Protein AF-A0A087U036-F1 (afdb_monomer)

Sequence (157 aa):
MRKEVQLINTKHVILTFNLPDLPKNIKAGYLNIPVRPYIPNPMRCFQCQRFGHTKNSCRGKLTCARCSLLGHESENCSAAPLCINCKGEHTAFSRSCPKWKLEKEVQATKVNDNISYAEARSLVQTNQIRPNTFLLQPLKQINQLQCKYQSGRKHFQ

pLDDT: mean 82.15, std 22.6, range [26.8, 97.75]

Mean predicted aligned error: 11.95 Å

Structure (mmCIF, N/CA/C/O backbone):
data_AF-A0A087U036-F1
#
_entry.id   AF-A0A087U036-F1
#
loop_
_atom_site.group_PDB
_atom_site.id
_atom_site.type_symbol
_atom_site.label_atom_id
_atom_site.label_alt_id
_atom_site.label_comp_id
_atom_site.label_asym_id
_atom_site.label_entity_id
_atom_site.label_seq_id
_atom_site.pdbx_PDB_ins_code
_atom_site.Cartn_x
_atom_site.Cartn_y
_ato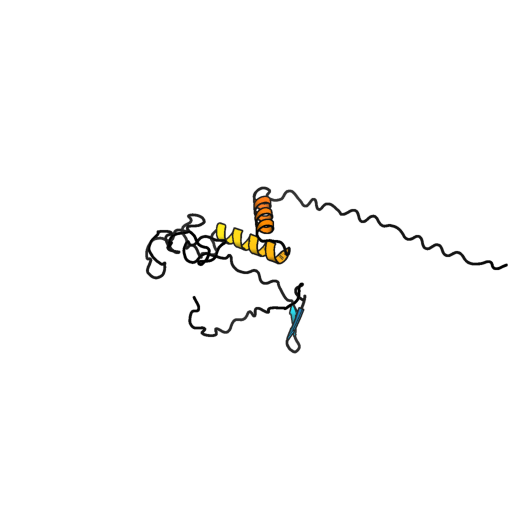m_site.Cartn_z
_atom_site.occupancy
_atom_site.B_iso_or_equiv
_atom_site.auth_seq_id
_atom_site.auth_comp_id
_atom_site.auth_asym_id
_atom_site.auth_atom_id
_atom_site.pdbx_PDB_model_num
ATOM 1 N N . MET A 1 1 ? -12.097 -0.331 -11.959 1.00 34.84 1 MET A N 1
ATOM 2 C CA . MET A 1 1 ? -12.626 -1.313 -12.922 1.00 34.84 1 MET A CA 1
ATOM 3 C C . MET A 1 1 ? -13.679 -2.136 -12.208 1.00 34.84 1 MET A C 1
ATOM 5 O O . MET A 1 1 ? -13.334 -3.020 -11.435 1.00 34.84 1 MET A O 1
ATOM 9 N N . ARG A 1 2 ? -14.950 -1.759 -12.376 1.00 35.91 2 ARG A N 1
ATOM 10 C CA . ARG A 1 2 ? -16.079 -2.636 -12.066 1.00 35.91 2 ARG A CA 1
ATOM 11 C C . ARG A 1 2 ? -16.115 -3.648 -13.213 1.00 35.91 2 ARG A C 1
ATOM 13 O O . ARG A 1 2 ? -16.481 -3.266 -14.316 1.00 35.91 2 ARG A O 1
ATOM 20 N N . LYS A 1 3 ? -15.619 -4.869 -12.993 1.00 42.16 3 LYS A N 1
ATOM 21 C CA . LYS A 1 3 ? -16.085 -6.001 -13.805 1.00 42.16 3 LYS A CA 1
ATOM 22 C C . LYS A 1 3 ? -17.550 -6.211 -13.429 1.00 42.16 3 LYS A C 1
ATOM 24 O O . LYS A 1 3 ? -17.898 -5.970 -12.271 1.00 42.16 3 LYS A O 1
ATOM 29 N N . GLU A 1 4 ? -18.376 -6.563 -14.404 1.00 46.19 4 GLU A N 1
ATOM 30 C CA . GLU A 1 4 ? -19.780 -6.932 -14.214 1.00 46.19 4 GLU A CA 1
ATOM 31 C C . GLU A 1 4 ? -19.921 -7.758 -12.933 1.00 46.19 4 GLU A C 1
ATOM 33 O O . GLU A 1 4 ? -19.194 -8.733 -12.726 1.00 46.19 4 GLU A O 1
ATOM 38 N N . VAL A 1 5 ? -20.754 -7.279 -12.005 1.00 61.03 5 VAL A N 1
ATOM 39 C CA . VAL A 1 5 ? -20.859 -7.851 -10.661 1.00 61.03 5 VAL A CA 1
ATOM 40 C C . VAL A 1 5 ? -21.678 -9.128 -10.767 1.00 61.03 5 VAL A C 1
ATOM 42 O O . VAL A 1 5 ? -22.866 -9.156 -10.464 1.00 61.03 5 VAL A O 1
ATOM 45 N N . GLN A 1 6 ? -21.034 -10.202 -11.210 1.00 63.69 6 GLN A N 1
ATOM 46 C CA . GLN A 1 6 ? -21.525 -11.535 -10.927 1.00 63.69 6 GLN A CA 1
ATOM 47 C C . GLN A 1 6 ? -21.364 -11.728 -9.416 1.00 63.69 6 GLN A C 1
ATOM 49 O O . GLN A 1 6 ? -20.247 -11.741 -8.892 1.00 63.69 6 GLN A O 1
ATOM 54 N N . LEU A 1 7 ? -22.485 -11.761 -8.696 1.00 73.81 7 LEU A N 1
ATOM 55 C CA . LEU A 1 7 ? -22.495 -11.969 -7.252 1.00 73.81 7 LEU A CA 1
ATOM 56 C C . LEU A 1 7 ? -22.036 -13.401 -6.971 1.00 73.81 7 LEU A C 1
ATOM 58 O O . LEU A 1 7 ? -22.796 -14.355 -7.104 1.00 73.81 7 LEU A O 1
ATOM 62 N N . ILE A 1 8 ? -20.766 -13.551 -6.607 1.00 75.62 8 ILE A N 1
ATOM 63 C CA . ILE A 1 8 ? -20.209 -14.827 -6.166 1.00 75.62 8 ILE A CA 1
ATOM 64 C C . ILE A 1 8 ? -20.518 -14.962 -4.677 1.00 75.62 8 ILE A C 1
ATOM 66 O O . ILE A 1 8 ? -20.125 -14.107 -3.883 1.00 75.62 8 ILE A O 1
ATOM 70 N N . ASN A 1 9 ? -21.199 -16.040 -4.288 1.00 78.44 9 ASN A N 1
ATOM 71 C CA . ASN A 1 9 ? -21.445 -16.322 -2.879 1.00 78.44 9 ASN A CA 1
ATOM 72 C C . ASN A 1 9 ? -20.114 -16.614 -2.162 1.00 78.44 9 ASN A C 1
ATOM 74 O O . ASN A 1 9 ? -19.397 -17.550 -2.523 1.00 78.44 9 ASN A O 1
ATOM 78 N N . THR A 1 10 ? -19.775 -15.823 -1.144 1.00 83.00 10 THR A N 1
ATOM 79 C CA . THR A 1 10 ? -18.556 -16.002 -0.346 1.00 83.00 10 THR A CA 1
ATOM 80 C C . THR A 1 10 ? -18.888 -16.409 1.081 1.00 83.00 10 THR A C 1
ATOM 82 O O . THR A 1 10 ? -19.820 -15.896 1.686 1.00 83.00 10 THR A O 1
ATOM 85 N N . LYS A 1 11 ? -18.047 -17.262 1.679 1.00 84.00 11 LYS A N 1
ATOM 86 C CA . LYS A 1 11 ? -18.153 -17.649 3.102 1.00 84.00 11 LYS A CA 1
ATOM 87 C C . LYS A 1 11 ? -17.877 -16.495 4.081 1.00 84.00 11 LYS A C 1
ATOM 89 O O . LYS A 1 11 ? -18.056 -16.655 5.282 1.00 84.00 11 LYS A O 1
ATOM 94 N N . HIS A 1 12 ? -17.385 -15.362 3.582 1.00 82.81 12 HIS A N 1
ATOM 95 C CA . HIS A 1 12 ? -17.009 -14.200 4.376 1.00 82.81 12 HIS A CA 1
ATOM 96 C C . HIS A 1 12 ? -17.920 -13.022 4.048 1.00 82.81 12 HIS A C 1
ATOM 98 O O . HIS A 1 12 ? -18.207 -12.770 2.879 1.00 82.81 12 HIS A O 1
ATOM 104 N N . VAL A 1 13 ? -18.316 -12.287 5.085 1.00 87.50 13 VAL A N 1
ATOM 105 C CA . VAL A 1 13 ? -19.102 -11.055 4.989 1.00 87.50 13 VAL A CA 1
ATOM 106 C C . VAL A 1 13 ? -18.265 -9.921 5.575 1.00 87.50 13 VAL A C 1
ATOM 108 O O . VAL A 1 13 ? -17.640 -10.091 6.622 1.00 87.50 13 VAL A O 1
ATOM 111 N N . ILE A 1 14 ? -18.234 -8.774 4.896 1.00 89.12 14 ILE A N 1
ATOM 112 C CA . ILE A 1 14 ? -17.651 -7.541 5.433 1.00 89.12 14 ILE A CA 1
ATOM 113 C C . ILE A 1 14 ? -18.807 -6.679 5.926 1.00 89.12 14 ILE A C 1
ATOM 115 O O . ILE A 1 14 ? -19.717 -6.370 5.161 1.00 89.12 14 ILE A O 1
ATOM 119 N N . LEU A 1 15 ? -18.759 -6.307 7.201 1.00 91.12 15 LEU A N 1
ATOM 120 C CA . LEU A 1 15 ? -19.738 -5.431 7.830 1.00 91.12 15 LEU A CA 1
ATOM 121 C C . LEU A 1 15 ? -19.103 -4.066 8.073 1.00 91.12 15 LEU A C 1
ATOM 123 O O . LEU A 1 15 ? -17.974 -3.983 8.559 1.00 91.12 15 LEU A O 1
ATOM 127 N N . THR A 1 16 ? -19.840 -3.011 7.749 1.00 91.44 16 THR A N 1
ATOM 128 C CA . THR A 1 16 ? -19.435 -1.626 7.998 1.00 91.44 16 THR A CA 1
ATOM 129 C C . THR A 1 16 ? -20.280 -1.079 9.138 1.00 91.44 16 THR A C 1
ATOM 131 O O . THR A 1 16 ? -21.506 -1.155 9.085 1.00 91.44 16 THR A O 1
ATOM 134 N N . PHE A 1 17 ? -19.632 -0.527 10.160 1.00 91.50 17 PHE A N 1
ATOM 135 C CA . PHE A 1 17 ? -20.294 0.061 11.322 1.00 91.50 17 PHE A CA 1
ATOM 136 C C . PHE A 1 17 ? -20.083 1.573 11.310 1.00 91.50 17 PHE A C 1
ATOM 138 O O . PHE A 1 17 ? -18.963 2.034 11.105 1.00 91.50 17 PHE A O 1
ATOM 145 N N . ASN A 1 18 ? -21.137 2.340 11.584 1.00 90.12 18 ASN A N 1
ATOM 146 C CA . ASN A 1 18 ? -21.048 3.787 11.801 1.00 90.12 18 ASN A CA 1
ATOM 147 C C . ASN A 1 18 ? -20.757 4.083 13.281 1.00 90.12 18 ASN A C 1
ATOM 149 O O . ASN A 1 18 ? -21.479 4.836 13.929 1.00 90.12 18 ASN A O 1
ATOM 153 N N . LEU A 1 19 ? -19.741 3.420 13.830 1.00 88.75 19 LEU A N 1
ATOM 154 C CA . LEU A 1 19 ? -19.295 3.557 15.215 1.00 88.75 19 LEU A CA 1
ATOM 155 C C . LEU A 1 19 ? -17.792 3.860 15.218 1.00 88.75 19 LEU A C 1
ATOM 157 O O . LEU A 1 19 ? -17.089 3.359 14.338 1.00 88.75 19 LEU A O 1
ATOM 161 N N . PRO A 1 20 ? -17.292 4.658 16.179 1.00 85.56 20 PRO A N 1
ATOM 162 C CA . PRO A 1 20 ? -15.863 4.955 16.277 1.00 85.56 20 PRO A CA 1
ATOM 163 C C . PRO A 1 20 ? -15.047 3.698 16.602 1.00 85.56 20 PRO A C 1
ATOM 165 O O . PRO A 1 20 ? -13.975 3.498 16.037 1.00 85.56 20 PRO A O 1
ATOM 168 N N . ASP A 1 21 ? -15.599 2.828 17.449 1.00 87.00 21 ASP A N 1
ATOM 169 C CA . ASP A 1 21 ? -14.984 1.575 17.865 1.00 87.00 21 ASP A CA 1
ATOM 170 C C . ASP A 1 21 ? -15.758 0.373 17.326 1.00 87.00 21 ASP A C 1
ATOM 172 O O . ASP A 1 21 ? -16.993 0.349 17.276 1.00 87.00 21 ASP A O 1
ATOM 176 N N . LEU A 1 22 ? -15.014 -0.663 16.944 1.00 89.44 22 LEU A N 1
ATOM 177 C CA . LEU A 1 22 ? -15.582 -1.897 16.421 1.00 89.44 22 LEU A CA 1
ATOM 178 C C . LEU A 1 22 ? -16.254 -2.698 17.555 1.00 89.44 22 LEU A C 1
ATOM 180 O O . LEU A 1 22 ? -15.597 -2.996 18.559 1.00 89.44 22 LEU A O 1
ATOM 184 N N . PRO A 1 23 ? -17.531 -3.109 17.420 1.00 93.31 23 PRO A N 1
ATOM 185 C CA . PRO A 1 23 ? -18.165 -3.958 18.420 1.00 93.31 23 PRO A CA 1
ATOM 186 C C . PRO A 1 23 ? -17.445 -5.304 18.510 1.00 93.31 23 PRO A C 1
ATOM 188 O O . PRO A 1 23 ? -17.071 -5.887 17.499 1.00 93.31 23 PRO A O 1
ATOM 191 N N . LYS A 1 24 ? -17.297 -5.844 19.724 1.00 93.62 24 LYS A N 1
ATOM 192 C CA . LYS A 1 24 ? -16.629 -7.143 19.936 1.00 93.62 24 LYS A CA 1
ATOM 193 C C . LYS A 1 24 ? -17.387 -8.304 19.291 1.00 93.62 24 LYS A C 1
ATOM 195 O O . LYS A 1 2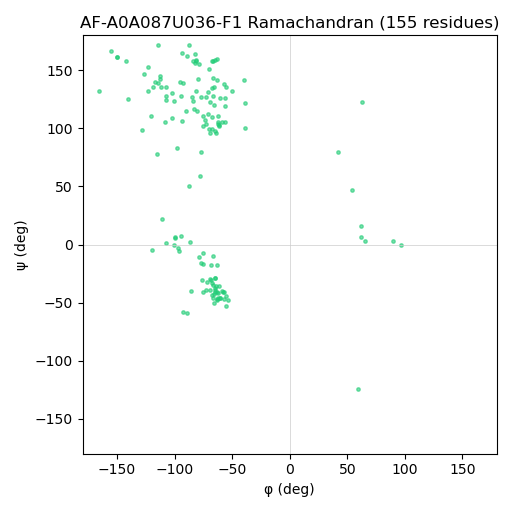4 ? -16.770 -9.246 18.805 1.00 93.62 24 LYS A O 1
ATOM 200 N N . ASN A 1 25 ? -18.718 -8.241 19.303 1.00 95.56 25 ASN A N 1
ATOM 201 C CA . ASN A 1 25 ? -19.591 -9.253 18.723 1.00 95.56 25 ASN A CA 1
ATOM 202 C C . ASN A 1 25 ? -20.807 -8.602 18.058 1.00 95.56 25 ASN A C 1
ATOM 204 O O . ASN A 1 25 ? -21.212 -7.503 18.439 1.00 95.56 25 ASN A O 1
ATOM 208 N N . ILE A 1 26 ? -21.419 -9.321 17.123 1.00 94.69 26 ILE A N 1
ATOM 209 C CA . ILE A 1 26 ? -22.730 -8.999 16.556 1.00 94.69 26 ILE A CA 1
ATOM 210 C C . ILE A 1 26 ? -23.700 -10.164 16.742 1.00 94.69 26 ILE A C 1
ATOM 212 O O . ILE A 1 26 ? -23.293 -11.326 16.774 1.00 94.69 26 ILE A O 1
ATOM 216 N N . LYS A 1 27 ? -24.995 -9.851 16.814 1.00 95.06 27 LYS A N 1
ATOM 217 C CA . LYS A 1 27 ? -26.056 -10.856 16.769 1.00 95.06 27 LYS A CA 1
ATOM 218 C C . LYS A 1 27 ? -26.571 -11.012 15.343 1.00 95.06 27 LYS A C 1
ATOM 220 O O . LYS A 1 27 ? -26.949 -10.025 14.718 1.00 95.06 27 LYS A O 1
ATOM 225 N N . ALA A 1 28 ? -26.610 -12.245 14.853 1.00 91.38 28 ALA A N 1
ATOM 226 C CA . ALA A 1 28 ? -27.227 -12.603 13.579 1.00 91.38 28 ALA A CA 1
ATOM 227 C C . ALA A 1 28 ? -28.189 -13.772 13.825 1.00 91.38 28 ALA A C 1
ATOM 229 O O . ALA A 1 28 ? -27.765 -14.919 13.978 1.00 91.38 28 ALA A O 1
ATOM 230 N N . GLY A 1 29 ? -29.484 -13.469 13.952 1.00 91.75 29 GLY A N 1
ATOM 231 C CA . GLY A 1 29 ? -30.464 -14.426 14.468 1.00 91.75 29 GLY A CA 1
ATOM 232 C C . GLY A 1 29 ? -30.094 -14.878 15.885 1.00 91.75 29 GLY A C 1
ATOM 233 O O . GLY A 1 29 ? -29.886 -14.048 16.770 1.00 91.75 29 GLY A O 1
ATOM 234 N N . TYR A 1 30 ? -29.966 -16.191 16.083 1.00 94.25 30 TYR A N 1
ATOM 235 C CA . TYR A 1 30 ? -29.586 -16.804 17.364 1.00 94.25 30 TYR A CA 1
ATOM 236 C C . TYR A 1 30 ? -28.067 -16.913 17.580 1.00 94.25 30 TYR A C 1
ATOM 238 O O . T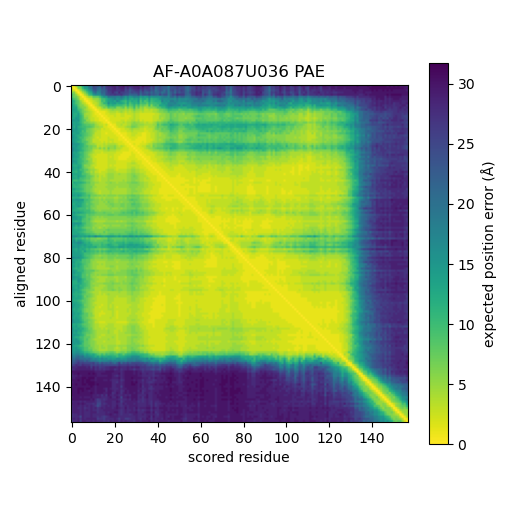YR A 1 30 ? -27.625 -17.455 18.591 1.00 94.25 30 TYR A O 1
ATOM 246 N N . LEU A 1 31 ? -27.252 -16.417 16.642 1.00 94.25 31 LEU A N 1
ATOM 247 C CA . LEU A 1 31 ? -25.794 -16.497 16.715 1.00 94.25 31 LEU A CA 1
ATOM 248 C C . LEU A 1 31 ? -25.197 -15.226 17.319 1.00 94.25 31 LEU A C 1
ATOM 250 O O . LEU A 1 31 ? -25.595 -14.118 16.963 1.00 94.25 31 LEU A O 1
ATOM 254 N N . ASN A 1 32 ? -24.184 -15.396 18.169 1.00 95.75 32 ASN A N 1
ATOM 255 C CA . ASN A 1 32 ? -23.318 -14.325 18.654 1.00 95.75 32 ASN A CA 1
ATOM 256 C C . ASN A 1 32 ? -21.934 -14.480 18.008 1.00 95.75 32 ASN A C 1
ATOM 258 O O . ASN A 1 32 ? -21.192 -15.402 18.347 1.00 95.75 32 ASN A O 1
ATOM 262 N N . ILE A 1 33 ? -21.614 -13.624 17.040 1.00 94.44 33 ILE A N 1
ATOM 263 C CA . ILE A 1 33 ? -20.447 -13.784 16.165 1.00 94.44 33 ILE A CA 1
ATOM 264 C C . ILE A 1 33 ? -19.381 -12.754 16.553 1.00 94.44 33 ILE A C 1
ATOM 266 O O . ILE A 1 33 ? -19.683 -11.557 16.524 1.00 94.44 33 ILE A O 1
ATOM 270 N N . PRO A 1 34 ? -18.139 -13.170 16.865 1.00 94.38 34 PRO A N 1
ATOM 271 C CA . PRO A 1 34 ? -17.057 -12.238 17.144 1.00 94.38 34 PRO A CA 1
ATOM 272 C C . PRO A 1 34 ? -16.663 -11.473 15.884 1.00 94.38 34 PRO A C 1
ATOM 274 O O . PRO A 1 34 ? -16.481 -12.055 14.810 1.00 94.38 34 PRO A O 1
ATOM 277 N N . VAL A 1 35 ? -16.488 -10.163 16.023 1.00 93.38 35 VAL A N 1
ATOM 278 C CA . VAL A 1 35 ? -16.060 -9.299 14.921 1.00 93.38 35 VAL A CA 1
ATOM 279 C C . VAL A 1 35 ? -14.544 -9.168 14.952 1.00 93.38 35 VAL A C 1
ATOM 281 O O . VAL A 1 35 ? -13.932 -9.025 16.009 1.00 93.38 35 VAL A O 1
ATOM 284 N N . ARG A 1 36 ? -13.924 -9.215 13.773 1.00 92.00 36 ARG A N 1
ATOM 285 C CA . ARG A 1 36 ? -12.492 -8.963 13.597 1.00 92.00 36 ARG A CA 1
ATOM 286 C C . ARG A 1 36 ? -12.302 -7.732 12.716 1.00 92.00 36 ARG A C 1
ATOM 288 O O . ARG A 1 36 ? -13.028 -7.612 11.726 1.00 92.00 36 ARG A O 1
ATOM 295 N N . PRO A 1 37 ? -11.335 -6.850 13.025 1.00 92.94 37 PRO A N 1
ATOM 296 C CA . PRO A 1 37 ? -11.012 -5.731 12.154 1.00 92.94 37 PRO A CA 1
ATOM 297 C C . PRO A 1 37 ? -10.683 -6.203 10.736 1.00 92.94 37 PRO A C 1
ATOM 299 O O . PRO A 1 37 ? -9.947 -7.173 10.531 1.00 92.94 37 PRO A O 1
ATOM 302 N N . TYR A 1 38 ? -11.228 -5.512 9.738 1.00 93.69 38 TYR A N 1
ATOM 303 C CA . TYR A 1 38 ? -10.902 -5.780 8.344 1.00 93.69 38 TYR A CA 1
ATOM 304 C C . TYR A 1 38 ? -9.576 -5.108 7.981 1.00 93.69 38 TYR A C 1
ATOM 306 O O . TYR A 1 38 ? -9.480 -3.884 7.932 1.00 93.69 38 TYR A O 1
ATOM 314 N N . ILE A 1 39 ? -8.559 -5.914 7.671 1.00 94.62 39 ILE A N 1
ATOM 315 C CA . ILE A 1 39 ? -7.270 -5.417 7.182 1.00 94.62 39 ILE A CA 1
ATOM 316 C C . ILE A 1 39 ? -7.295 -5.430 5.646 1.00 94.62 39 ILE A C 1
ATOM 318 O O . ILE A 1 39 ? -7.177 -6.511 5.046 1.00 94.62 39 ILE A O 1
ATOM 322 N N . PRO A 1 40 ? -7.397 -4.269 4.971 1.00 93.38 40 PRO A N 1
ATOM 323 C CA . PRO A 1 40 ? -7.450 -4.213 3.516 1.00 93.38 40 PRO A CA 1
ATOM 324 C C . PRO A 1 40 ? -6.148 -4.712 2.883 1.00 93.38 40 PRO A C 1
ATOM 326 O O . PRO A 1 40 ? -5.086 -4.770 3.509 1.00 93.38 40 PRO A O 1
ATOM 329 N N . ASN A 1 41 ? -6.208 -5.113 1.614 1.00 94.44 41 ASN A N 1
ATOM 330 C CA . ASN A 1 41 ? -4.988 -5.392 0.856 1.00 94.44 41 ASN A CA 1
ATOM 331 C C . ASN A 1 41 ? -4.229 -4.086 0.556 1.00 94.44 41 ASN A C 1
ATOM 333 O O . ASN A 1 41 ? -4.863 -3.036 0.419 1.00 94.44 41 ASN A O 1
ATOM 337 N N . PRO A 1 42 ? -2.890 -4.139 0.423 1.00 95.88 42 PRO A N 1
ATOM 338 C CA . PRO A 1 42 ? -2.091 -2.992 0.013 1.00 95.88 42 PRO A CA 1
ATOM 339 C C . PRO A 1 42 ? -2.641 -2.323 -1.245 1.00 95.88 42 PRO A C 1
ATOM 341 O O . PRO A 1 42 ? -2.927 -2.988 -2.245 1.00 95.88 42 PRO A O 1
ATOM 344 N N . MET A 1 43 ? -2.768 -0.997 -1.202 1.00 95.00 43 MET A N 1
ATOM 345 C CA . MET A 1 43 ? -3.214 -0.219 -2.351 1.00 95.00 43 MET A CA 1
ATOM 346 C C . MET A 1 43 ? -2.107 -0.204 -3.405 1.00 95.00 43 MET A C 1
ATOM 348 O O . MET A 1 43 ? -1.052 0.395 -3.196 1.00 95.00 43 MET A O 1
ATOM 352 N N . ARG A 1 44 ? -2.361 -0.855 -4.541 1.00 95.88 44 ARG A N 1
ATOM 353 C CA . ARG A 1 44 ? -1.487 -0.840 -5.716 1.00 95.88 44 ARG A CA 1
ATOM 354 C C . ARG A 1 44 ? -2.059 0.097 -6.771 1.00 95.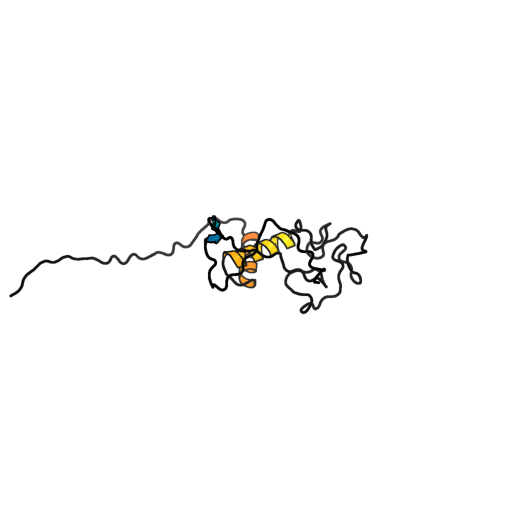88 44 ARG A C 1
ATOM 356 O O . ARG A 1 44 ? -3.222 -0.028 -7.154 1.00 95.88 44 ARG A O 1
ATOM 363 N N . CYS A 1 45 ? -1.220 0.980 -7.294 1.00 96.88 45 CYS A N 1
ATOM 364 C CA . CYS A 1 45 ? -1.569 1.799 -8.440 1.00 96.88 45 CYS A CA 1
ATOM 365 C C . CYS A 1 45 ? -1.673 0.925 -9.697 1.00 96.88 45 CYS A C 1
ATOM 367 O O . CYS A 1 45 ? -0.708 0.276 -10.092 1.00 96.88 45 CYS A O 1
ATOM 369 N N . PHE A 1 46 ? -2.826 0.932 -10.366 1.00 94.12 46 PHE A N 1
ATOM 370 C CA . PHE A 1 46 ? -3.033 0.154 -11.595 1.00 94.12 46 PHE A CA 1
ATOM 371 C C . PHE A 1 46 ? -2.350 0.751 -12.834 1.00 94.12 46 PHE A C 1
ATOM 373 O O . PHE A 1 46 ? -2.331 0.098 -13.869 1.00 94.12 46 PHE A O 1
ATOM 380 N N . GLN A 1 47 ? -1.778 1.955 -12.733 1.00 95.75 47 GLN A N 1
ATOM 381 C CA . GLN A 1 47 ? -1.018 2.589 -13.812 1.00 95.75 47 GLN A CA 1
ATOM 382 C C . GLN A 1 47 ? 0.476 2.285 -13.705 1.00 95.75 47 GLN A C 1
ATOM 384 O O . GLN A 1 47 ? 1.038 1.697 -14.620 1.00 95.75 47 GLN A O 1
ATOM 389 N N . CYS A 1 48 ? 1.121 2.622 -12.583 1.00 96.88 48 CYS A N 1
ATOM 390 C CA . CYS A 1 48 ? 2.569 2.423 -12.424 1.00 96.88 48 CYS A CA 1
ATOM 391 C C . CYS A 1 48 ? 2.965 1.182 -11.603 1.00 96.88 48 CYS A C 1
ATOM 393 O O . CYS A 1 48 ? 4.152 0.948 -11.386 1.00 96.88 48 CYS A O 1
ATOM 395 N N . GLN A 1 49 ? 1.995 0.405 -11.108 1.00 96.81 49 GLN A N 1
ATOM 396 C CA . GLN A 1 49 ? 2.190 -0.837 -10.341 1.00 96.81 49 GLN A CA 1
ATOM 397 C C . GLN A 1 49 ? 2.874 -0.689 -8.967 1.00 96.81 49 GLN A C 1
ATOM 399 O O . GLN A 1 49 ? 3.075 -1.690 -8.272 1.00 96.81 49 GLN A O 1
ATOM 404 N N . ARG A 1 50 ? 3.191 0.541 -8.539 1.00 96.88 50 ARG A N 1
ATOM 405 C CA . ARG A 1 50 ? 3.747 0.837 -7.209 1.00 96.88 50 ARG A CA 1
ATOM 406 C C . ARG A 1 50 ? 2.661 0.920 -6.137 1.00 96.88 50 ARG A C 1
ATOM 408 O O . ARG A 1 50 ? 1.499 1.199 -6.438 1.00 96.88 50 ARG A O 1
ATOM 415 N N . PHE A 1 51 ? 3.047 0.689 -4.886 1.00 96.44 51 PHE A N 1
ATOM 416 C CA . PHE A 1 51 ? 2.155 0.819 -3.733 1.00 96.44 51 PHE A CA 1
ATOM 417 C C . PHE A 1 51 ? 2.003 2.275 -3.262 1.00 96.44 51 PHE A C 1
ATOM 419 O O . PHE A 1 51 ? 2.851 3.124 -3.541 1.00 96.44 51 PHE A O 1
ATOM 426 N N . GLY A 1 52 ? 0.914 2.548 -2.538 1.00 94.38 52 GLY A N 1
ATOM 427 C CA . G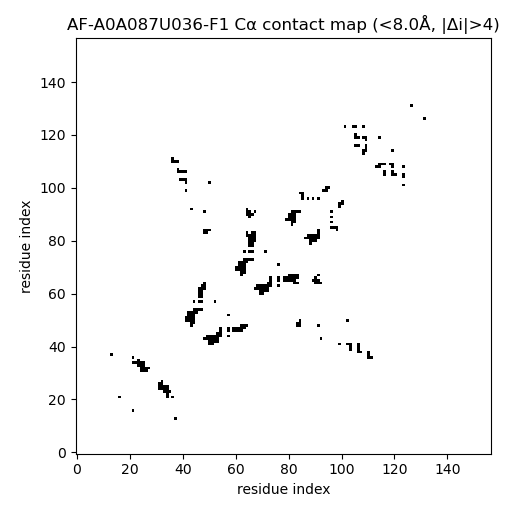LY A 1 52 ? 0.730 3.781 -1.759 1.00 94.38 52 GLY A CA 1
ATOM 428 C C . GLY A 1 52 ? -0.061 4.901 -2.439 1.00 94.38 52 GLY A C 1
ATOM 429 O O . GLY A 1 52 ? -0.263 5.944 -1.831 1.00 94.38 52 GLY A O 1
ATOM 430 N N . HIS A 1 53 ? -0.528 4.715 -3.676 1.00 95.75 53 HIS A N 1
ATOM 431 C CA . HIS A 1 53 ? -1.357 5.712 -4.359 1.00 95.75 53 HIS A CA 1
ATOM 432 C C . HIS A 1 53 ? -2.337 5.080 -5.354 1.00 95.75 53 HIS A C 1
ATOM 434 O O . HIS A 1 53 ? -2.172 3.934 -5.786 1.00 95.75 53 HIS A O 1
ATOM 440 N N . THR A 1 54 ? -3.373 5.838 -5.717 1.00 95.50 54 THR A N 1
ATOM 441 C CA . THR A 1 54 ? -4.377 5.433 -6.707 1.00 95.50 54 THR A CA 1
ATOM 442 C C . THR A 1 54 ? -3.928 5.813 -8.117 1.00 95.50 54 THR A C 1
ATOM 444 O O . THR A 1 54 ? -2.944 6.524 -8.308 1.00 95.50 54 THR A O 1
ATOM 447 N N . LYS A 1 55 ? -4.664 5.357 -9.138 1.00 94.50 55 LYS A N 1
ATOM 448 C CA . LYS A 1 55 ? -4.423 5.776 -10.527 1.00 94.50 55 LYS A CA 1
ATOM 449 C C . LYS A 1 55 ? -4.554 7.299 -10.691 1.00 94.50 55 LYS A C 1
ATOM 451 O O . LYS A 1 55 ? -3.725 7.901 -11.356 1.00 94.50 55 LYS A O 1
ATOM 456 N N . ASN A 1 56 ? -5.534 7.913 -10.028 1.00 95.75 56 ASN A N 1
ATOM 457 C CA . ASN A 1 56 ? -5.845 9.338 -10.184 1.00 95.75 56 ASN A CA 1
ATOM 458 C C . ASN A 1 56 ? -4.757 10.258 -9.615 1.00 95.75 56 ASN A C 1
ATOM 460 O O . ASN A 1 56 ? -4.559 11.350 -10.128 1.00 95.75 56 ASN A O 1
ATOM 464 N N . SER A 1 57 ? -4.035 9.823 -8.579 1.00 96.50 57 SER A N 1
ATOM 465 C CA . SER A 1 57 ? -2.892 10.562 -8.027 1.00 96.50 57 SER A CA 1
ATOM 466 C C . SER A 1 57 ? -1.546 10.111 -8.605 1.00 96.50 57 SER A C 1
ATOM 468 O O . SER A 1 57 ? -0.486 10.526 -8.131 1.00 96.50 57 SER A O 1
ATOM 470 N N . CYS A 1 58 ? -1.556 9.245 -9.622 1.00 97.25 58 CYS A N 1
ATOM 471 C CA . CYS A 1 58 ? -0.339 8.707 -10.204 1.00 97.25 58 CYS A CA 1
ATOM 472 C C . CYS A 1 58 ? 0.340 9.727 -11.121 1.00 97.25 58 CYS A C 1
ATOM 474 O O . CYS A 1 58 ? -0.247 10.204 -12.084 1.00 97.25 58 CYS A O 1
ATOM 476 N N . ARG A 1 59 ? 1.627 9.979 -10.870 1.00 96.62 59 ARG A N 1
ATOM 477 C CA . ARG A 1 59 ? 2.511 10.760 -11.758 1.00 96.62 59 ARG A CA 1
ATOM 478 C C . ARG A 1 59 ? 3.410 9.875 -12.635 1.00 96.62 59 ARG A C 1
ATOM 480 O O . ARG A 1 59 ? 4.324 10.359 -13.289 1.00 96.62 59 ARG A O 1
ATOM 487 N N . GLY A 1 60 ? 3.206 8.558 -12.588 1.00 94.88 60 GLY A N 1
ATOM 488 C CA . GLY A 1 60 ? 4.017 7.568 -13.296 1.00 94.88 60 GLY A CA 1
ATOM 489 C C . GLY A 1 60 ? 3.453 7.188 -14.665 1.00 94.88 60 GLY A C 1
ATOM 490 O O . GLY A 1 60 ? 2.283 7.415 -14.965 1.00 94.88 60 GLY A O 1
ATOM 491 N N . LYS A 1 61 ? 4.281 6.539 -15.486 1.00 95.88 61 LYS A N 1
ATOM 492 C CA . LYS A 1 61 ? 3.879 5.985 -16.789 1.00 95.88 61 LYS A CA 1
ATOM 493 C C . LYS A 1 61 ? 3.187 4.625 -16.636 1.00 95.88 61 LYS A C 1
ATOM 495 O O . LYS A 1 61 ? 3.401 3.924 -15.642 1.00 95.88 61 LYS A O 1
ATOM 500 N N . LEU A 1 62 ? 2.394 4.247 -17.643 1.00 96.31 62 LEU A N 1
ATOM 501 C CA . LEU A 1 62 ? 1.797 2.914 -17.737 1.00 96.31 62 LEU A CA 1
ATOM 502 C C . LEU A 1 62 ? 2.899 1.850 -17.701 1.00 96.31 62 LEU A C 1
ATOM 504 O O . LEU A 1 62 ? 3.786 1.841 -18.554 1.00 96.31 62 LEU A O 1
ATOM 508 N N . THR A 1 63 ? 2.841 0.989 -16.690 1.00 97.12 63 THR A N 1
ATOM 509 C CA . THR A 1 63 ? 3.806 -0.079 -16.427 1.00 97.12 63 THR A CA 1
ATOM 510 C C . THR A 1 63 ? 3.072 -1.414 -16.376 1.00 97.12 63 THR A C 1
ATOM 512 O O . THR A 1 63 ? 2.066 -1.552 -15.671 1.00 97.12 63 THR A O 1
ATOM 515 N N . CYS A 1 64 ? 3.594 -2.409 -17.086 1.00 97.31 64 CYS A N 1
ATOM 516 C CA . CYS A 1 64 ? 3.037 -3.751 -17.120 1.00 97.31 64 CYS A CA 1
ATOM 517 C C . CYS A 1 64 ? 3.163 -4.429 -15.747 1.00 97.31 64 CYS A C 1
ATOM 519 O O . CYS A 1 64 ? 4.247 -4.515 -15.167 1.00 97.31 64 CYS A O 1
ATOM 521 N N . ALA A 1 65 ? 2.051 -4.957 -15.225 1.00 96.56 65 ALA A N 1
ATOM 522 C CA . ALA A 1 65 ? 2.028 -5.655 -13.937 1.00 96.56 65 ALA A CA 1
ATOM 523 C C . ALA A 1 65 ? 2.773 -7.000 -13.953 1.00 96.56 65 ALA A C 1
ATOM 525 O O . ALA A 1 65 ? 3.078 -7.530 -12.883 1.00 96.56 65 ALA A O 1
ATOM 526 N N . ARG A 1 66 ? 3.040 -7.563 -15.140 1.00 97.38 66 ARG A N 1
ATOM 527 C CA . ARG A 1 66 ? 3.757 -8.829 -15.302 1.00 97.38 66 ARG A CA 1
ATOM 528 C C . ARG A 1 66 ? 5.261 -8.613 -15.401 1.00 97.38 66 ARG A C 1
ATOM 530 O O . ARG A 1 66 ? 5.960 -9.146 -14.556 1.00 97.38 66 ARG A O 1
ATOM 537 N N . CYS A 1 67 ? 5.740 -7.839 -16.376 1.00 96.94 67 CYS A N 1
ATOM 538 C CA . CYS A 1 67 ? 7.171 -7.728 -16.700 1.00 96.94 67 CYS A CA 1
ATOM 539 C C . CYS A 1 67 ? 7.827 -6.396 -16.298 1.00 96.94 67 CYS A C 1
ATOM 541 O O . CYS A 1 67 ? 9.005 -6.189 -16.565 1.00 96.94 67 CYS A O 1
ATOM 543 N N . SER A 1 68 ? 7.088 -5.469 -15.676 1.00 96.31 68 SER A N 1
ATOM 544 C CA . SER A 1 68 ? 7.587 -4.141 -15.273 1.00 96.31 68 SER A CA 1
ATOM 545 C C . SER A 1 68 ? 8.058 -3.211 -16.399 1.00 96.31 68 SER A C 1
ATOM 547 O O . SER A 1 68 ? 8.565 -2.128 -16.105 1.00 96.31 68 SER A O 1
ATOM 549 N N . LEU A 1 69 ? 7.869 -3.583 -17.667 1.00 95.88 69 LEU A N 1
ATOM 550 C CA . LEU A 1 69 ? 8.161 -2.716 -18.808 1.00 95.88 69 LEU A CA 1
ATOM 551 C C . LEU A 1 69 ? 7.057 -1.679 -19.025 1.00 95.88 69 LEU A C 1
ATOM 553 O O . LEU A 1 69 ? 5.906 -1.860 -18.621 1.00 95.88 69 LEU A O 1
ATOM 557 N N . LEU A 1 70 ? 7.429 -0.572 -19.662 1.00 95.50 70 LEU A N 1
ATOM 558 C CA . LEU A 1 70 ? 6.516 0.520 -19.979 1.00 95.50 70 LEU A CA 1
ATOM 559 C C . LEU A 1 70 ? 5.743 0.247 -21.276 1.00 95.50 70 LEU A C 1
ATOM 561 O O . LEU A 1 70 ? 6.193 -0.514 -22.130 1.00 95.50 70 LEU A O 1
ATOM 565 N N . GLY A 1 71 ? 4.597 0.912 -21.431 1.00 89.00 71 GLY A N 1
ATOM 566 C CA . GLY A 1 71 ? 3.917 1.037 -22.728 1.00 89.00 71 GLY A CA 1
ATOM 567 C C . GLY A 1 71 ? 2.899 -0.051 -23.075 1.00 89.00 71 GLY A C 1
ATOM 568 O O . GLY A 1 71 ? 2.332 0.008 -24.157 1.00 89.00 71 GLY A O 1
ATOM 569 N N . HIS A 1 72 ? 2.624 -1.008 -22.182 1.00 93.75 72 HIS A N 1
ATOM 570 C CA . HIS A 1 72 ? 1.558 -1.996 -22.386 1.00 93.75 72 HIS A CA 1
ATOM 571 C C . HIS A 1 72 ? 0.932 -2.487 -21.070 1.00 93.75 72 HIS A C 1
ATOM 573 O O . HIS A 1 72 ? 1.510 -2.349 -19.986 1.00 93.75 72 HIS A O 1
ATOM 579 N N . GLU A 1 73 ? -0.262 -3.071 -21.177 1.00 93.38 73 GLU A N 1
ATOM 580 C CA . GLU A 1 73 ? -0.988 -3.707 -20.073 1.00 93.38 73 GLU A CA 1
ATOM 581 C C . GLU A 1 73 ? -0.630 -5.194 -19.927 1.00 93.38 73 GLU A C 1
ATOM 583 O O . GLU A 1 73 ? -0.084 -5.820 -20.830 1.00 93.38 73 GLU A O 1
ATOM 588 N N . SER A 1 74 ? -0.931 -5.792 -18.773 1.00 91.94 74 SER A N 1
ATOM 589 C CA . SER A 1 74 ? -0.522 -7.172 -18.474 1.00 91.94 74 SER A CA 1
ATOM 590 C C . SER A 1 74 ? -1.373 -8.266 -19.122 1.00 91.94 74 SER A C 1
ATOM 592 O O . SER A 1 74 ? -0.982 -9.424 -19.026 1.00 91.94 74 SER A O 1
ATOM 594 N N . GLU A 1 75 ? -2.520 -7.936 -19.720 1.00 90.06 75 GLU A N 1
ATOM 595 C CA . GLU A 1 75 ? -3.493 -8.927 -20.215 1.00 90.06 75 GLU A CA 1
ATOM 596 C C . GLU A 1 75 ? -2.913 -9.808 -21.329 1.00 90.06 75 GLU A C 1
ATOM 598 O O . GLU A 1 75 ? -3.053 -11.024 -21.270 1.00 90.06 75 GLU A O 1
ATOM 603 N N . ASN A 1 76 ? -2.153 -9.212 -22.253 1.00 90.00 76 ASN A N 1
ATOM 604 C CA . ASN A 1 76 ? -1.538 -9.904 -23.395 1.00 90.00 76 ASN A CA 1
ATOM 605 C C . ASN A 1 76 ? -0.006 -9.992 -23.283 1.00 90.00 76 ASN A C 1
ATOM 607 O O . ASN A 1 76 ? 0.704 -10.101 -24.281 1.00 90.00 76 ASN A O 1
ATOM 611 N N . CYS A 1 77 ? 0.535 -9.884 -22.067 1.00 94.25 77 CYS A N 1
ATOM 612 C CA . CYS A 1 77 ? 1.977 -9.911 -21.852 1.00 94.25 77 CYS A CA 1
ATOM 613 C C . CYS A 1 77 ? 2.470 -11.347 -21.614 1.00 94.25 77 CYS A C 1
ATOM 615 O O . CYS A 1 77 ? 2.173 -11.938 -20.575 1.00 94.25 77 CYS A O 1
ATOM 617 N N . SER A 1 78 ? 3.292 -11.868 -22.528 1.00 95.19 78 SER A N 1
ATOM 618 C CA . SER A 1 78 ? 3.917 -13.201 -22.412 1.00 95.19 78 SER A CA 1
ATOM 619 C C . SER A 1 78 ? 5.348 -13.175 -21.864 1.00 95.19 78 SER A C 1
ATOM 621 O O . SER A 1 78 ? 5.947 -14.226 -21.659 1.00 95.19 78 SER A O 1
ATOM 623 N N . ALA A 1 79 ? 5.907 -11.991 -21.600 1.00 95.81 79 ALA A N 1
ATOM 624 C CA . ALA A 1 79 ? 7.265 -11.850 -21.078 1.00 95.81 79 ALA A CA 1
ATOM 625 C C . ALA A 1 79 ? 7.426 -12.486 -19.682 1.00 95.81 79 ALA A C 1
ATOM 627 O O . ALA A 1 79 ? 6.450 -12.675 -18.940 1.00 95.81 79 ALA A O 1
ATOM 628 N N . ALA A 1 80 ? 8.674 -12.788 -19.312 1.00 96.25 80 ALA A N 1
ATOM 629 C CA . ALA A 1 80 ? 9.006 -13.300 -17.987 1.00 96.25 80 ALA A CA 1
ATOM 630 C C . ALA A 1 80 ? 8.525 -12.329 -16.886 1.00 96.25 80 ALA A C 1
ATOM 632 O O . ALA A 1 80 ? 8.617 -11.104 -17.050 1.00 96.25 80 ALA A O 1
ATOM 633 N N . PRO A 1 81 ? 7.957 -12.843 -15.780 1.00 96.81 81 PRO A N 1
ATOM 634 C CA . PRO A 1 81 ? 7.444 -11.995 -14.724 1.00 96.81 81 PRO A CA 1
ATOM 635 C C . PRO A 1 81 ? 8.588 -11.329 -13.952 1.00 96.81 81 PRO A C 1
ATOM 637 O O . PRO A 1 81 ? 9.513 -11.987 -13.494 1.00 96.81 81 PRO A O 1
ATOM 640 N N . LEU A 1 82 ? 8.484 -10.018 -13.765 1.00 97.75 82 LEU A N 1
ATOM 641 C CA . LEU A 1 82 ? 9.414 -9.200 -13.002 1.00 97.75 82 LEU A CA 1
ATOM 642 C C . LEU A 1 82 ? 8.613 -8.172 -12.208 1.00 97.75 82 LEU A C 1
ATOM 644 O O . LEU A 1 82 ? 7.838 -7.396 -12.775 1.00 97.75 82 LEU A O 1
ATOM 648 N N . CYS A 1 83 ? 8.816 -8.127 -10.896 1.00 97.69 83 CYS A N 1
ATOM 649 C CA . CYS A 1 83 ? 8.090 -7.224 -10.014 1.00 97.69 83 CYS A CA 1
ATOM 650 C C . CYS A 1 83 ? 8.743 -5.839 -9.952 1.00 97.69 83 CYS A C 1
ATOM 652 O O . CYS A 1 83 ? 9.901 -5.703 -9.561 1.00 97.69 83 CYS A O 1
ATOM 654 N N . ILE A 1 84 ? 7.975 -4.774 -10.195 1.00 97.38 84 ILE A N 1
ATOM 655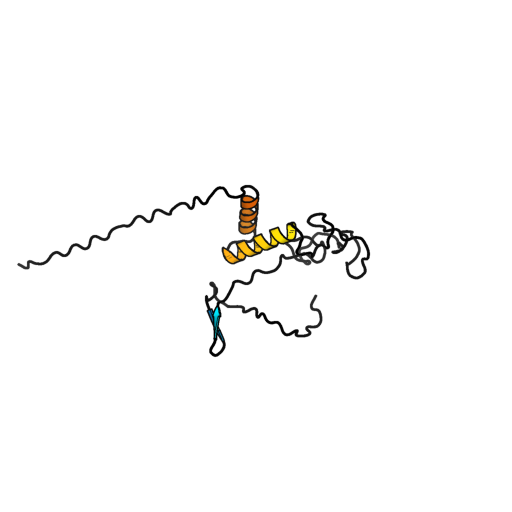 C CA . ILE A 1 84 ? 8.516 -3.405 -10.167 1.00 97.38 84 ILE A CA 1
ATOM 656 C C . ILE A 1 84 ? 8.991 -2.993 -8.766 1.00 97.38 84 ILE A C 1
ATOM 658 O O . ILE A 1 84 ? 9.899 -2.172 -8.645 1.00 97.38 84 ILE A O 1
ATOM 662 N N . ASN A 1 85 ? 8.373 -3.563 -7.723 1.00 97.50 85 ASN A N 1
ATOM 663 C CA . ASN A 1 85 ? 8.533 -3.145 -6.331 1.00 97.50 85 ASN A CA 1
ATOM 664 C C . ASN A 1 85 ? 9.741 -3.800 -5.645 1.00 97.50 85 ASN A C 1
ATOM 666 O O . ASN A 1 85 ? 10.425 -3.138 -4.872 1.00 97.50 85 ASN A O 1
ATOM 670 N N . CYS A 1 86 ? 9.992 -5.089 -5.900 1.00 97.06 86 CYS A N 1
ATOM 671 C CA . CYS A 1 86 ? 11.090 -5.847 -5.280 1.00 97.06 86 CYS A CA 1
ATOM 672 C C . CYS A 1 86 ? 12.107 -6.410 -6.281 1.00 97.06 86 CYS A C 1
ATOM 674 O O . CYS A 1 86 ? 13.087 -6.994 -5.843 1.00 97.06 86 CYS A O 1
ATOM 676 N N . LYS A 1 87 ? 11.870 -6.266 -7.592 1.00 97.00 87 LYS A N 1
ATOM 677 C CA . LYS A 1 87 ? 12.695 -6.836 -8.672 1.00 97.00 87 LYS A CA 1
ATOM 678 C C . LYS A 1 87 ? 12.785 -8.371 -8.690 1.00 97.00 87 LYS A C 1
ATOM 680 O O . LYS A 1 87 ? 13.636 -8.908 -9.377 1.00 97.00 87 LYS A O 1
ATOM 685 N N . GLY A 1 88 ? 11.892 -9.068 -7.983 1.00 97.06 88 GLY A N 1
ATOM 686 C CA . GLY A 1 88 ? 11.806 -10.533 -7.994 1.00 97.06 88 GLY A CA 1
ATOM 687 C C . GLY A 1 88 ? 11.017 -11.103 -9.178 1.00 97.06 88 GLY A C 1
ATOM 688 O O . GLY A 1 88 ? 10.236 -10.390 -9.816 1.00 97.06 88 GLY A O 1
ATOM 689 N N . GLU A 1 89 ? 11.183 -12.407 -9.411 1.00 97.50 89 GLU A N 1
ATOM 690 C CA . GLU A 1 89 ? 10.601 -13.189 -10.517 1.00 97.50 89 GLU A CA 1
ATOM 691 C C . GLU A 1 89 ? 9.121 -13.541 -10.293 1.00 97.50 89 GLU A C 1
ATOM 693 O O . GLU A 1 89 ? 8.706 -14.694 -10.194 1.00 97.50 89 GLU A O 1
ATOM 698 N N . HIS A 1 90 ? 8.286 -12.520 -10.140 1.00 97.19 90 HIS A N 1
ATOM 699 C CA . HIS A 1 90 ? 6.843 -12.676 -9.999 1.00 97.19 90 HIS A CA 1
ATOM 700 C C . HIS A 1 90 ? 6.125 -11.400 -10.441 1.00 97.19 90 HIS A C 1
ATOM 702 O O . HIS A 1 90 ? 6.717 -10.329 -10.567 1.00 97.19 90 HIS A O 1
ATOM 708 N N . THR A 1 91 ? 4.810 -11.477 -10.635 1.00 97.00 91 THR A N 1
ATOM 709 C CA . THR A 1 91 ? 4.014 -10.299 -11.001 1.00 97.00 91 THR A CA 1
ATOM 710 C C . THR A 1 91 ? 3.947 -9.281 -9.856 1.00 97.00 91 THR A C 1
ATOM 712 O O . THR A 1 91 ? 4.088 -9.615 -8.673 1.00 97.00 91 THR A O 1
ATOM 715 N N . ALA A 1 92 ? 3.667 -8.020 -10.183 1.00 96.44 92 ALA A N 1
ATOM 716 C CA . ALA A 1 92 ? 3.542 -6.929 -9.215 1.00 96.44 92 ALA A CA 1
ATOM 717 C C . ALA A 1 92 ? 2.381 -7.110 -8.213 1.00 96.44 92 ALA A C 1
ATOM 719 O O . ALA A 1 92 ? 2.354 -6.450 -7.175 1.00 96.44 92 ALA A O 1
ATOM 720 N N . PHE A 1 93 ? 1.421 -7.992 -8.511 1.00 94.69 93 PHE A N 1
ATOM 721 C CA . PHE A 1 93 ? 0.288 -8.326 -7.641 1.00 94.69 93 PHE A CA 1
ATOM 722 C C . PHE A 1 93 ? 0.482 -9.629 -6.847 1.00 94.69 93 PHE A C 1
ATOM 724 O O . PHE A 1 93 ? -0.451 -10.069 -6.172 1.00 94.69 93 PHE A O 1
ATOM 731 N N . SER A 1 94 ? 1.666 -10.249 -6.906 1.00 96.38 94 SER A N 1
ATOM 732 C CA . SER A 1 94 ? 1.955 -11.450 -6.122 1.00 96.38 94 SER A CA 1
ATOM 733 C C . SER A 1 94 ? 1.967 -11.165 -4.616 1.00 96.38 94 SER A C 1
ATOM 735 O O . SER A 1 94 ? 2.604 -10.217 -4.152 1.00 96.38 94 SER A O 1
ATOM 737 N N . ARG A 1 95 ? 1.326 -12.049 -3.842 1.00 96.25 95 ARG A N 1
ATOM 738 C CA . ARG A 1 95 ? 1.325 -12.029 -2.367 1.00 96.25 95 ARG A CA 1
ATOM 739 C C . ARG A 1 95 ? 2.627 -12.557 -1.757 1.00 96.25 95 ARG A C 1
ATOM 741 O O . ARG A 1 95 ? 2.887 -12.321 -0.581 1.00 96.25 95 ARG A O 1
ATOM 748 N N . SER A 1 96 ? 3.456 -13.252 -2.540 1.00 96.31 96 SER A N 1
ATOM 749 C CA . SER A 1 96 ? 4.783 -13.697 -2.092 1.00 96.31 96 SER A CA 1
ATOM 750 C C . SER A 1 96 ? 5.806 -12.556 -2.048 1.00 96.31 96 SER A C 1
ATOM 752 O O . SER A 1 96 ? 6.820 -12.682 -1.365 1.00 96.31 96 SER A O 1
ATOM 754 N N . CYS A 1 97 ? 5.518 -11.430 -2.712 1.00 97.44 97 CYS A N 1
ATOM 755 C CA . CYS A 1 97 ? 6.387 -10.261 -2.798 1.00 97.44 97 CYS A CA 1
ATOM 756 C C . CYS A 1 97 ? 6.767 -9.718 -1.403 1.00 97.44 97 CYS A C 1
ATOM 758 O O . CYS A 1 97 ? 5.870 -9.343 -0.641 1.00 97.44 97 CYS A O 1
ATOM 760 N N . PRO A 1 98 ? 8.066 -9.557 -1.080 1.00 97.00 98 PRO A N 1
ATOM 761 C CA . PRO A 1 98 ? 8.502 -8.990 0.200 1.00 97.00 98 PRO A CA 1
ATOM 762 C C . PRO A 1 98 ? 7.944 -7.587 0.460 1.00 97.00 98 PRO A C 1
ATOM 764 O O . PRO A 1 98 ? 7.478 -7.289 1.556 1.00 97.00 98 PRO A O 1
ATOM 767 N N . LYS A 1 99 ? 7.899 -6.734 -0.573 1.00 97.00 99 LYS A N 1
ATOM 768 C CA . LYS A 1 99 ? 7.298 -5.396 -0.466 1.00 97.00 99 LYS A CA 1
ATOM 769 C C . LYS A 1 99 ? 5.786 -5.448 -0.258 1.00 97.00 99 LYS A C 1
ATOM 771 O O . LYS A 1 99 ? 5.254 -4.595 0.436 1.00 97.00 99 LYS A O 1
ATOM 776 N N . TRP A 1 100 ? 5.094 -6.440 -0.821 1.00 97.50 100 TRP A N 1
ATOM 777 C CA . TRP A 1 100 ? 3.665 -6.625 -0.557 1.00 97.50 100 TRP A CA 1
ATOM 778 C C . TRP A 1 100 ? 3.423 -7.038 0.896 1.00 97.50 100 TRP A C 1
ATOM 780 O O . TRP A 1 100 ? 2.530 -6.488 1.532 1.00 97.50 100 TRP A O 1
ATOM 790 N N . LYS A 1 101 ? 4.235 -7.963 1.431 1.00 96.88 101 LYS A N 1
ATOM 791 C CA . LYS A 1 101 ? 4.151 -8.398 2.834 1.00 96.88 101 LYS A CA 1
ATOM 792 C C . LYS A 1 101 ? 4.387 -7.231 3.791 1.00 96.88 101 LYS A C 1
ATOM 794 O O . LYS A 1 101 ? 3.573 -7.029 4.683 1.00 96.88 101 LYS A O 1
ATOM 799 N N . LEU A 1 102 ? 5.414 -6.419 3.528 1.00 96.56 102 LEU A N 1
ATOM 800 C CA . LEU A 1 102 ? 5.685 -5.189 4.275 1.00 96.56 102 LEU A CA 1
ATOM 801 C C . LEU A 1 102 ? 4.471 -4.248 4.266 1.00 96.56 102 LEU A C 1
ATOM 803 O O . LEU A 1 102 ? 3.995 -3.834 5.312 1.00 96.56 102 LEU A O 1
ATOM 807 N N . GLU A 1 103 ? 3.925 -3.925 3.092 1.00 97.00 103 GLU A N 1
ATOM 808 C CA . GLU A 1 103 ? 2.759 -3.034 3.006 1.00 97.00 103 GLU A CA 1
ATOM 809 C C . GLU A 1 103 ? 1.507 -3.642 3.658 1.00 97.00 103 GLU A C 1
ATOM 811 O O . GLU A 1 103 ? 0.646 -2.915 4.156 1.00 97.00 103 GLU A O 1
ATOM 816 N N . LYS A 1 104 ? 1.385 -4.975 3.668 1.00 97.25 104 LYS A N 1
ATOM 817 C CA . LYS A 1 104 ? 0.291 -5.670 4.354 1.00 97.25 104 LYS A CA 1
ATOM 818 C C . LYS A 1 104 ? 0.431 -5.551 5.870 1.00 97.25 104 LYS A C 1
ATOM 820 O O . LYS A 1 104 ? -0.581 -5.347 6.534 1.00 97.25 104 LYS A O 1
ATOM 825 N N . GLU A 1 105 ? 1.652 -5.640 6.383 1.00 97.06 105 GLU A N 1
ATOM 826 C CA . GLU A 1 105 ? 1.974 -5.412 7.791 1.00 97.06 105 GLU A CA 1
ATOM 827 C C . GLU A 1 105 ? 1.670 -3.966 8.193 1.00 97.06 105 GLU A C 1
ATOM 829 O O . GLU A 1 105 ? 0.930 -3.754 9.144 1.00 97.06 105 GLU A O 1
ATOM 834 N N . VAL A 1 106 ? 2.089 -2.977 7.394 1.00 97.38 106 VAL A N 1
ATOM 835 C CA . VAL A 1 106 ? 1.755 -1.558 7.633 1.00 97.38 106 VAL A CA 1
ATOM 836 C C . VAL A 1 106 ? 0.241 -1.342 7.722 1.00 97.38 106 VAL A C 1
ATOM 838 O O . VAL A 1 106 ? -0.237 -0.653 8.620 1.00 97.38 106 VAL A O 1
ATOM 841 N N . GLN A 1 107 ? -0.539 -1.952 6.823 1.00 97.56 107 GLN A N 1
ATOM 842 C CA . GLN A 1 107 ? -2.003 -1.877 6.886 1.00 97.56 107 GLN A CA 1
ATOM 843 C C . GLN A 1 107 ? -2.576 -2.586 8.119 1.00 97.56 107 GLN A C 1
ATOM 845 O O . GLN A 1 107 ? -3.580 -2.127 8.659 1.00 97.56 107 GLN A O 1
ATOM 850 N N . ALA A 1 108 ? -1.969 -3.691 8.556 1.00 97.00 108 ALA A N 1
ATOM 851 C CA . ALA A 1 108 ? -2.376 -4.396 9.765 1.00 97.00 108 ALA A CA 1
ATOM 852 C C . ALA A 1 108 ? -2.125 -3.540 11.012 1.00 97.00 108 ALA A C 1
ATOM 854 O O . ALA A 1 108 ? -3.059 -3.319 11.772 1.00 97.00 108 ALA A O 1
ATOM 855 N N . THR A 1 109 ? -0.918 -2.992 11.173 1.00 96.94 109 THR A N 1
ATOM 856 C CA . THR A 1 109 ? -0.548 -2.082 12.270 1.00 96.94 109 THR A CA 1
ATOM 857 C C . THR A 1 109 ? -1.464 -0.865 12.307 1.00 96.94 109 THR A C 1
ATOM 859 O O . THR A 1 109 ? -2.040 -0.557 13.342 1.00 96.94 109 THR A O 1
ATOM 862 N N . LYS A 1 110 ? -1.704 -0.231 11.151 1.00 95.81 110 LYS A N 1
ATOM 863 C CA . LYS A 1 110 ? -2.627 0.905 11.039 1.00 95.81 110 LYS A CA 1
ATOM 864 C C . LYS A 1 110 ? -4.018 0.581 11.602 1.00 95.81 110 LYS A C 1
ATOM 866 O O . LYS A 1 110 ? -4.586 1.389 12.327 1.00 95.81 110 LYS A O 1
ATOM 871 N N . VAL A 1 111 ? -4.577 -0.572 11.227 1.00 94.31 111 VAL A N 1
ATOM 872 C CA . VAL A 1 111 ? -5.934 -0.981 11.627 1.00 94.31 111 VAL A CA 1
ATOM 873 C C . VAL A 1 111 ? -5.981 -1.441 13.083 1.00 94.31 111 VAL A C 1
A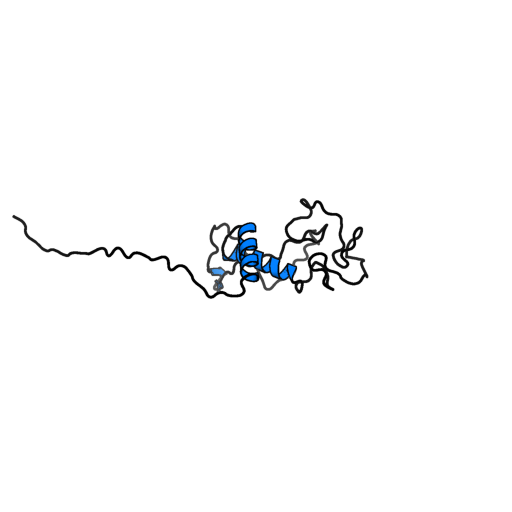TOM 875 O O . VAL A 1 111 ? -6.934 -1.115 13.781 1.00 94.31 111 VAL A O 1
ATOM 878 N N . ASN A 1 112 ? -4.979 -2.191 13.534 1.00 93.50 112 ASN A N 1
ATOM 879 C CA . ASN A 1 112 ? -4.953 -2.761 14.880 1.00 93.50 112 ASN A CA 1
ATOM 880 C C . ASN A 1 112 ? -4.683 -1.699 15.950 1.00 93.50 112 ASN A C 1
ATOM 882 O O . ASN A 1 112 ? -5.319 -1.731 17.000 1.00 93.50 112 ASN A O 1
ATOM 886 N N . ASP A 1 113 ? -3.787 -0.754 15.663 1.00 93.38 113 ASP A N 1
ATOM 887 C CA . ASP A 1 113 ? -3.363 0.271 16.622 1.00 93.38 113 ASP A CA 1
ATOM 888 C C . ASP A 1 113 ? -4.148 1.583 16.453 1.00 93.38 113 ASP A C 1
ATOM 890 O O . ASP A 1 113 ? -3.988 2.507 17.245 1.00 93.38 113 ASP A O 1
ATOM 894 N N . ASN A 1 114 ? -5.006 1.665 15.427 1.00 91.88 114 ASN A N 1
ATOM 895 C CA . ASN A 1 114 ? -5.816 2.837 15.086 1.00 91.88 114 ASN A CA 1
ATOM 896 C C . ASN A 1 114 ? -4.991 4.133 14.922 1.00 91.88 114 ASN A C 1
ATOM 898 O O . ASN A 1 114 ? -5.331 5.190 15.449 1.00 91.88 114 ASN A O 1
ATOM 902 N N . ILE A 1 115 ? -3.889 4.042 14.177 1.00 95.31 115 ILE A N 1
ATOM 903 C CA . ILE A 1 115 ? -2.956 5.151 13.916 1.00 95.31 115 ILE A CA 1
ATOM 904 C C . ILE A 1 115 ? -2.951 5.553 12.439 1.00 95.31 115 ILE A C 1
ATOM 906 O O . ILE A 1 115 ? -3.534 4.884 11.574 1.00 95.31 115 ILE A O 1
ATOM 910 N N . SER A 1 116 ? -2.280 6.657 12.109 1.00 96.38 116 SER A N 1
ATOM 911 C CA . SER A 1 116 ? -2.135 7.069 10.714 1.00 96.38 116 SER A CA 1
ATOM 912 C C . SER A 1 116 ? -1.266 6.084 9.917 1.00 96.38 116 SER A C 1
ATOM 914 O O . SER A 1 116 ? -0.436 5.347 10.448 1.00 96.38 116 SER A O 1
ATOM 916 N N . TYR A 1 117 ? -1.423 6.083 8.588 1.00 95.00 117 TYR A N 1
ATOM 917 C CA . TYR A 1 117 ? -0.599 5.235 7.716 1.00 95.00 117 TYR A CA 1
ATOM 918 C C . TYR A 1 117 ? 0.898 5.579 7.815 1.00 95.00 117 TYR A C 1
ATOM 920 O O . TYR A 1 117 ? 1.736 4.683 7.745 1.00 95.00 117 TYR A O 1
ATOM 928 N N . ALA A 1 118 ? 1.237 6.863 7.983 1.00 95.56 118 ALA A N 1
ATOM 929 C CA . ALA A 1 118 ? 2.623 7.308 8.108 1.00 95.56 118 ALA A CA 1
ATOM 930 C C . ALA A 1 118 ? 3.267 6.785 9.400 1.00 95.56 118 ALA A C 1
ATOM 932 O O . ALA A 1 118 ? 4.362 6.230 9.348 1.00 95.56 118 ALA A O 1
ATOM 933 N N . GLU A 1 119 ? 2.564 6.887 10.530 1.00 96.56 119 GLU A N 1
ATOM 934 C CA . GLU A 1 119 ? 3.029 6.360 11.819 1.00 96.56 119 GLU A CA 1
ATOM 935 C C . GLU A 1 119 ? 3.190 4.838 11.778 1.00 96.56 119 GLU A C 1
ATOM 937 O O . GLU A 1 119 ? 4.254 4.327 12.125 1.00 96.56 119 GLU A O 1
ATOM 942 N N . ALA A 1 120 ? 2.190 4.113 11.263 1.00 96.81 120 ALA A N 1
ATOM 943 C CA . ALA A 1 120 ? 2.262 2.659 11.110 1.00 96.81 120 ALA A CA 1
ATOM 944 C C . ALA A 1 120 ? 3.469 2.224 10.267 1.00 96.81 120 ALA A C 1
ATOM 946 O O . ALA A 1 120 ? 4.158 1.257 10.594 1.00 96.81 120 ALA A O 1
ATOM 947 N N . ARG A 1 121 ? 3.760 2.959 9.187 1.00 95.69 121 ARG A N 1
ATOM 948 C CA . ARG A 1 121 ? 4.904 2.673 8.318 1.00 95.69 121 ARG A CA 1
ATOM 949 C C . ARG A 1 121 ? 6.233 2.878 9.032 1.00 95.69 121 ARG A C 1
ATOM 951 O O . ARG A 1 121 ? 7.119 2.038 8.878 1.00 95.69 121 ARG A O 1
ATOM 958 N N . SER A 1 122 ? 6.355 3.951 9.808 1.00 95.50 122 SER A N 1
ATOM 959 C CA . SER A 1 122 ? 7.539 4.206 10.628 1.00 95.50 122 SER A CA 1
ATOM 960 C C . SER A 1 122 ? 7.760 3.083 11.643 1.00 95.50 122 SER A C 1
ATOM 962 O O . SER A 1 122 ? 8.865 2.554 11.709 1.00 95.50 122 SER A O 1
ATOM 964 N N . LEU A 1 123 ? 6.713 2.643 12.353 1.00 95.50 123 LEU A N 1
ATOM 965 C CA . LEU A 1 123 ? 6.811 1.570 13.355 1.00 95.50 123 LEU A CA 1
ATOM 966 C C . LEU A 1 123 ? 7.255 0.227 12.758 1.00 95.50 123 LEU A C 1
ATOM 968 O O . LEU A 1 123 ? 8.156 -0.431 13.284 1.00 95.50 123 LEU A O 1
ATOM 972 N N . VAL A 1 124 ? 6.664 -0.176 11.631 1.00 94.94 124 VAL A N 1
ATOM 973 C CA . VAL A 1 124 ? 7.058 -1.418 10.947 1.00 94.94 124 VAL A CA 1
ATOM 974 C C . VAL A 1 124 ? 8.513 -1.342 10.477 1.00 94.94 124 VAL A C 1
ATOM 976 O O . VAL A 1 124 ? 9.272 -2.293 10.651 1.00 94.94 124 VAL A O 1
ATOM 979 N N . GLN A 1 125 ? 8.944 -0.200 9.932 1.00 90.88 125 GLN A N 1
ATOM 980 C CA . GLN A 1 125 ? 10.335 -0.015 9.507 1.00 90.88 125 GLN A CA 1
ATOM 981 C C . GLN A 1 125 ? 11.312 -0.058 10.687 1.00 90.88 125 GLN A C 1
ATOM 983 O O . GLN A 1 125 ? 12.358 -0.699 10.581 1.00 90.88 125 GLN A O 1
ATOM 988 N N . THR A 1 126 ? 10.975 0.557 11.824 1.00 89.50 126 THR A N 1
ATOM 989 C CA . THR A 1 126 ? 11.828 0.508 13.021 1.00 89.50 126 THR A CA 1
ATOM 990 C C . THR A 1 126 ? 11.952 -0.904 13.586 1.00 89.50 126 THR A C 1
ATOM 992 O O . THR A 1 126 ? 13.051 -1.302 13.972 1.00 89.50 126 THR A O 1
ATOM 995 N N . ASN A 1 127 ? 10.866 -1.683 13.576 1.00 82.50 127 ASN A N 1
ATOM 996 C CA . ASN A 1 127 ? 10.863 -3.065 14.064 1.00 82.50 127 ASN A CA 1
ATOM 997 C C . ASN A 1 127 ? 11.688 -4.003 13.169 1.00 82.50 127 ASN A C 1
ATOM 999 O O . ASN A 1 127 ? 12.294 -4.949 13.663 1.00 82.50 127 ASN A O 1
ATOM 1003 N N . GLN A 1 128 ? 11.773 -3.727 11.863 1.00 74.75 128 GLN A N 1
ATOM 1004 C CA . GLN A 1 128 ? 12.652 -4.482 10.961 1.00 74.75 128 GLN A CA 1
ATOM 1005 C C . GLN A 1 128 ? 14.139 -4.178 11.178 1.00 74.75 128 GLN A C 1
ATOM 1007 O O . GLN A 1 128 ? 14.971 -5.065 11.005 1.00 74.75 128 GLN A O 1
ATOM 1012 N N . ILE A 1 129 ? 14.482 -2.944 11.565 1.00 67.19 129 ILE A N 1
ATOM 1013 C CA . ILE A 1 129 ? 15.869 -2.539 11.858 1.00 67.19 129 ILE A CA 1
ATOM 1014 C C . ILE A 1 129 ? 16.321 -3.075 13.223 1.00 67.19 129 ILE A C 1
ATOM 1016 O O . ILE A 1 129 ? 17.501 -3.359 13.421 1.00 67.19 129 ILE A O 1
ATOM 1020 N N . ARG A 1 130 ? 15.386 -3.231 14.165 1.00 58.91 130 ARG A N 1
ATOM 1021 C CA . ARG A 1 130 ? 15.632 -3.771 15.505 1.00 58.91 130 ARG A CA 1
ATOM 1022 C C . ARG A 1 130 ? 14.885 -5.094 15.666 1.00 58.91 130 ARG A C 1
ATOM 1024 O O . ARG A 1 130 ? 13.827 -5.101 16.296 1.00 58.91 130 ARG A O 1
ATOM 1031 N N . PRO A 1 131 ? 15.395 -6.210 15.116 1.00 46.78 131 PRO A N 1
ATOM 1032 C CA . PRO A 1 131 ? 14.780 -7.504 15.357 1.00 46.78 131 PRO A CA 1
ATOM 1033 C C . PRO A 1 131 ? 14.863 -7.800 16.863 1.00 46.78 131 PRO A C 1
ATOM 1035 O O . PRO A 1 131 ? 15.935 -8.088 17.380 1.00 46.78 131 PRO A O 1
ATOM 1038 N N . ASN A 1 132 ? 13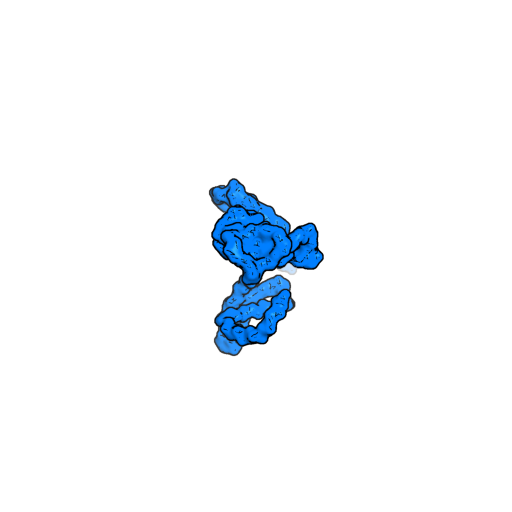.736 -7.652 17.565 1.00 48.59 132 ASN A N 1
ATOM 1039 C CA . ASN A 1 132 ? 13.531 -7.978 18.980 1.00 48.59 132 ASN A CA 1
ATOM 1040 C C . ASN A 1 132 ? 14.679 -7.591 19.932 1.00 48.59 132 ASN A C 1
ATOM 1042 O O . ASN A 1 132 ? 15.418 -8.439 20.427 1.00 48.59 132 ASN A O 1
ATOM 1046 N N . THR A 1 133 ? 14.743 -6.316 20.315 1.00 49.41 133 THR A N 1
ATOM 1047 C CA . THR A 1 133 ? 15.148 -6.002 21.693 1.00 49.41 133 THR A CA 1
ATOM 1048 C C . THR A 1 133 ? 13.891 -6.140 22.548 1.00 49.41 133 THR A C 1
ATOM 1050 O O . THR A 1 133 ? 12.894 -5.473 22.286 1.00 49.41 133 THR A O 1
ATOM 1053 N N . PHE A 1 134 ? 13.910 -7.085 23.485 1.00 51.81 134 PHE A N 1
ATOM 1054 C CA . PHE A 1 134 ? 12.811 -7.446 24.379 1.00 51.81 134 PHE A CA 1
ATOM 1055 C C . PHE A 1 134 ? 12.017 -6.235 24.894 1.00 51.81 134 PHE A C 1
ATOM 1057 O O . PHE A 1 134 ? 12.590 -5.200 25.226 1.00 51.81 134 PHE A O 1
ATOM 1064 N N . LEU A 1 135 ? 10.694 -6.411 24.982 1.00 47.03 135 LEU A N 1
ATOM 1065 C CA . LEU A 1 135 ? 9.724 -5.495 25.580 1.00 47.03 135 LEU A CA 1
ATOM 1066 C C . LEU A 1 135 ? 10.267 -4.824 26.855 1.00 47.03 135 LEU A C 1
ATOM 1068 O O . LEU A 1 135 ? 10.173 -5.381 27.944 1.00 47.03 135 LEU A O 1
ATOM 1072 N N . LEU A 1 136 ? 10.735 -3.584 26.744 1.00 37.31 136 LEU A N 1
ATOM 1073 C CA . LEU A 1 136 ? 10.596 -2.625 27.831 1.00 37.31 136 LEU A CA 1
ATOM 1074 C C . LEU A 1 136 ? 9.385 -1.772 27.486 1.00 37.31 136 LEU A C 1
ATOM 1076 O O . LEU A 1 136 ? 9.488 -0.698 26.899 1.00 37.31 136 LEU A O 1
ATOM 1080 N N . GLN A 1 137 ? 8.206 -2.295 27.822 1.00 41.84 137 GLN A N 1
ATOM 1081 C CA . GLN A 1 137 ? 7.079 -1.409 28.072 1.00 41.84 137 GLN A CA 1
ATOM 1082 C C . GLN A 1 137 ? 7.490 -0.510 29.246 1.00 41.84 137 GLN A C 1
ATOM 1084 O O . GLN A 1 137 ? 7.863 -1.044 30.294 1.00 41.84 137 GLN A O 1
ATOM 1089 N N . PRO A 1 138 ? 7.427 0.827 29.131 1.00 38.69 138 PRO A N 1
ATOM 1090 C CA . PRO A 1 138 ? 7.456 1.659 30.317 1.00 38.69 138 PRO A CA 1
ATOM 1091 C C . PRO A 1 138 ? 6.216 1.287 31.127 1.00 38.69 138 PRO A C 1
ATOM 1093 O O . PRO A 1 138 ? 5.088 1.545 30.696 1.00 38.69 138 PRO A O 1
ATOM 1096 N N . LEU A 1 139 ? 6.409 0.641 32.278 1.00 35.06 139 LEU A N 1
ATOM 1097 C CA . LEU A 1 139 ? 5.368 0.547 33.289 1.00 35.06 139 LEU A CA 1
ATOM 1098 C C . LEU A 1 139 ? 4.967 1.987 33.604 1.00 35.06 139 LEU A C 1
ATOM 1100 O O . LEU A 1 139 ? 5.717 2.724 34.243 1.00 35.06 139 LEU A O 1
ATOM 1104 N N . LYS A 1 140 ? 3.798 2.412 33.117 1.00 41.12 140 LYS A N 1
ATOM 1105 C CA . LYS A 1 140 ? 3.148 3.606 33.643 1.00 41.12 140 LYS A CA 1
ATOM 1106 C C . LYS A 1 140 ? 2.936 3.321 35.120 1.00 41.12 140 LYS A C 1
ATOM 1108 O O . LYS A 1 140 ? 2.108 2.490 35.482 1.00 41.12 140 LYS A O 1
ATOM 1113 N N . GLN A 1 141 ? 3.747 3.960 35.950 1.00 33.34 141 GLN A N 1
ATOM 1114 C CA . GLN A 1 141 ? 3.639 3.897 37.391 1.00 33.34 141 GLN A CA 1
ATOM 1115 C C . GLN A 1 141 ? 2.299 4.537 37.752 1.00 33.34 141 GLN A C 1
ATOM 1117 O O . GLN A 1 141 ? 2.149 5.757 37.778 1.00 33.34 141 GLN A O 1
ATOM 1122 N N . ILE A 1 142 ? 1.279 3.697 37.922 1.00 40.12 142 ILE A N 1
ATOM 1123 C CA . ILE A 1 142 ? 0.009 4.106 38.503 1.00 40.12 142 ILE A CA 1
ATOM 1124 C C . ILE A 1 142 ? 0.333 4.380 39.967 1.00 40.12 142 ILE A C 1
ATOM 1126 O O . ILE A 1 142 ? 0.407 3.460 40.780 1.00 40.12 142 ILE A O 1
ATOM 1130 N N . ASN A 1 143 ? 0.583 5.647 40.290 1.00 31.97 143 ASN A N 1
ATOM 1131 C CA . ASN A 1 143 ? 0.608 6.099 41.669 1.00 31.97 143 ASN A CA 1
ATOM 1132 C C . ASN A 1 143 ? -0.789 5.866 42.250 1.00 31.97 143 ASN A C 1
ATOM 1134 O O . ASN A 1 143 ? -1.736 6.600 41.967 1.00 31.97 143 ASN A O 1
ATOM 1138 N N . GLN A 1 144 ? -0.913 4.796 43.034 1.00 34.84 144 GLN A N 1
ATOM 1139 C CA . GLN A 1 144 ? -2.053 4.547 43.898 1.00 34.84 144 GLN A CA 1
ATOM 1140 C C . GLN A 1 144 ? -2.079 5.642 44.967 1.00 34.84 144 GLN A C 1
ATOM 1142 O O . GLN A 1 144 ? -1.384 5.563 45.978 1.00 34.84 144 GLN A O 1
ATOM 1147 N N . LEU A 1 145 ? -2.895 6.673 44.756 1.00 37.62 145 LEU A N 1
ATOM 1148 C CA . LEU A 1 145 ? -3.378 7.485 45.864 1.00 37.62 145 LEU A CA 1
ATOM 1149 C C . LEU A 1 145 ? -4.363 6.617 46.649 1.00 37.62 145 LEU A C 1
ATOM 1151 O O . LEU A 1 145 ? -5.509 6.420 46.252 1.00 37.62 145 LEU A O 1
ATOM 1155 N N . GLN A 1 146 ? -3.882 6.046 47.752 1.00 36.44 146 GLN A N 1
ATOM 1156 C CA . GLN A 1 146 ? -4.729 5.422 48.758 1.00 36.44 146 GLN A CA 1
ATOM 1157 C C . GLN A 1 146 ? -5.645 6.496 49.362 1.00 36.44 146 GLN A C 1
ATOM 1159 O O . GLN A 1 146 ? -5.213 7.306 50.183 1.00 36.44 146 GLN A O 1
ATOM 1164 N N . CYS A 1 147 ? -6.925 6.487 48.988 1.00 31.58 147 CYS A N 1
ATOM 1165 C CA . CYS A 1 147 ? -7.973 7.097 49.798 1.00 31.58 147 CYS A CA 1
ATOM 1166 C C . CYS A 1 147 ? -8.012 6.368 51.148 1.00 31.58 147 CYS A C 1
ATOM 1168 O O . CYS A 1 147 ? -8.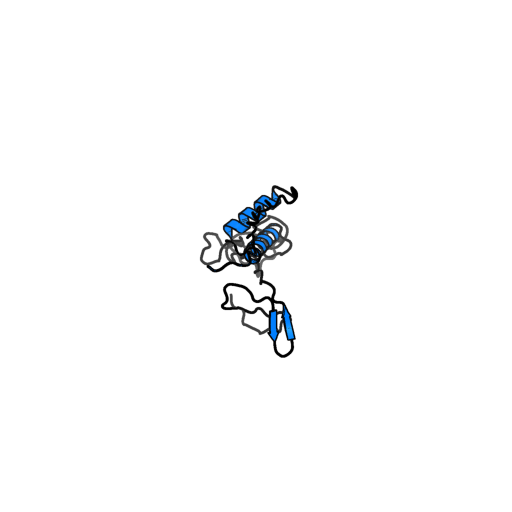520 5.252 51.253 1.00 31.58 147 CYS A O 1
ATOM 1170 N N . LYS A 1 148 ? -7.458 6.995 52.190 1.00 34.53 148 LYS A N 1
ATOM 1171 C CA . LYS A 1 148 ? -7.642 6.549 53.571 1.00 34.53 148 LYS A CA 1
ATOM 1172 C C . LYS A 1 148 ? -9.065 6.889 54.003 1.00 34.53 148 LYS A C 1
ATOM 1174 O O . LYS A 1 148 ? -9.381 8.035 54.300 1.00 34.53 148 LYS A O 1
ATOM 1179 N N . TYR A 1 149 ? -9.912 5.869 54.036 1.00 26.80 149 TYR A N 1
ATOM 1180 C CA . TYR A 1 149 ? -11.185 5.887 54.741 1.00 26.80 149 TYR A CA 1
ATOM 1181 C C . TYR A 1 149 ? -10.880 5.796 56.244 1.00 26.80 149 TYR A C 1
ATOM 1183 O O . TYR A 1 149 ? -10.444 4.751 56.723 1.00 26.80 149 TYR A O 1
ATOM 1191 N N . GLN A 1 150 ? -11.042 6.891 56.989 1.00 39.72 150 GLN A N 1
ATOM 1192 C CA . GLN A 1 150 ? -11.023 6.859 58.452 1.00 39.72 150 GLN A CA 1
ATOM 1193 C C . GLN A 1 150 ? -12.458 6.937 58.967 1.00 39.72 150 GLN A C 1
ATOM 1195 O O . GLN A 1 150 ? -13.121 7.968 58.892 1.00 39.72 150 GLN A O 1
ATOM 1200 N N . SER A 1 151 ? -12.937 5.814 59.494 1.00 35.19 151 SER A N 1
ATOM 1201 C CA . SER A 1 151 ? -14.148 5.736 60.299 1.00 35.19 151 SER A CA 1
ATOM 1202 C C . SER A 1 151 ? -13.869 6.290 61.701 1.00 35.19 151 SER A C 1
ATOM 1204 O O . SER A 1 151 ? -13.165 5.649 62.481 1.00 35.19 151 SER A O 1
ATOM 1206 N N . GLY A 1 152 ? -14.439 7.448 62.037 1.00 34.84 152 GLY A N 1
ATOM 1207 C CA . GLY A 1 152 ? -14.450 8.006 63.392 1.00 34.84 152 GLY A CA 1
ATOM 1208 C C . GLY A 1 152 ? -15.884 8.201 63.884 1.00 34.84 152 GLY A C 1
ATOM 1209 O O . GLY A 1 152 ? -16.617 9.036 63.364 1.00 34.84 152 GLY A O 1
ATOM 1210 N N . ARG A 1 153 ? -16.300 7.403 64.873 1.00 35.22 153 ARG A N 1
ATOM 1211 C CA . ARG A 1 153 ? -17.571 7.528 65.604 1.00 35.22 153 ARG A CA 1
ATOM 1212 C C . ARG A 1 153 ? -17.450 8.595 66.706 1.00 35.22 153 ARG A C 1
ATOM 1214 O O . ARG A 1 153 ? -16.577 8.463 67.550 1.00 35.22 153 ARG A O 1
ATOM 1221 N N . LYS A 1 154 ? -18.452 9.488 66.748 1.00 38.91 154 LYS A N 1
ATOM 1222 C CA . LYS A 1 154 ? -19.115 10.139 67.908 1.00 38.91 154 LYS A CA 1
ATOM 1223 C C . LYS A 1 154 ? -18.289 11.062 68.829 1.00 38.91 154 LYS A C 1
ATOM 1225 O O . LYS A 1 154 ? -17.455 10.570 69.575 1.00 38.91 154 LYS A O 1
ATOM 1230 N N . HIS A 1 155 ? -18.720 12.321 68.967 1.00 32.59 155 HIS A N 1
ATOM 1231 C CA . HIS A 1 155 ? -19.557 12.782 70.096 1.00 32.59 155 HIS A CA 1
ATOM 1232 C C . HIS A 1 155 ? -20.178 14.160 69.793 1.00 32.59 155 HIS A C 1
ATOM 1234 O O . HIS A 1 155 ? -19.501 15.060 69.309 1.00 32.59 155 HIS A O 1
ATOM 1240 N N . PHE A 1 156 ? -21.484 14.263 70.045 1.00 36.47 156 PHE A N 1
ATOM 1241 C CA . PHE A 1 156 ? -22.268 15.497 70.113 1.00 36.47 156 PHE A CA 1
ATOM 1242 C C . PHE A 1 156 ? -22.028 16.145 71.487 1.00 36.47 156 PHE A C 1
ATOM 1244 O O . PHE A 1 156 ? -21.913 15.416 72.477 1.00 36.47 156 PHE A O 1
ATOM 1251 N N . GLN A 1 157 ? -21.950 17.478 71.521 1.00 45.62 157 GLN A N 1
ATOM 1252 C CA . GLN A 1 157 ? -22.327 18.262 72.702 1.00 45.62 157 GLN A CA 1
ATOM 1253 C C . GLN A 1 157 ? -23.847 18.243 72.861 1.00 45.62 157 GLN A C 1
ATOM 1255 O O . GLN A 1 157 ? -24.535 18.155 71.814 1.00 45.62 157 GLN A O 1
#

Radius of gyration: 25.58 Å; Cα contacts (8 Å, |Δi|>4): 177; chains: 1; bounding box: 46×36×96 Å

Foldseek 3Di:
DDDPCPPDDDPDDDDDDPDPDDDQWDDDPPDTGGDDFDQDFFDAAQAQLDTDDYVVPDPDHRAEQADRDGDDYPPPDPDFGAAPHQRDRGGSPDPVDPVRVLSSQLSVQCRVVVDDSVVSNVVSVVCVVPVDPDDPDPPPPPPPPDPDDDDDDDDDD

Secondary structure (DSSP, 8-state):
----------S------SSSS--SEEEETTEEEE-----PPP-B-TTT--BS--STT--SPPB-TTT--BSS-STT--SPP--TTT--SS-TT-TT-HHHHHHHHHHHHHHHHT--HHHHHHHHHHHHHS---------------------------

Nearest PDB structures (foldseek):
  6n84-assembly1_A  TM=5.944E-01  e=5.984E+00  Escherichia coli O157:H7
  6m4v-assembly2_C  TM=3.494E-01  e=4.265E+00  Escherichia coli K-12

Organism: Stegodyphus mimosarum (NCBI:txid407821)

Solvent-accessible surface area (backbone atoms only — not comparable to full-atom values): 10207 Å² total; per-residue (Å²): 133,86,66,83,82,75,85,72,91,61,101,69,84,89,84,86,72,102,53,98,66,83,62,67,57,48,76,60,86,95,42,80,43,76,55,74,87,82,64,64,78,62,51,56,12,81,35,52,44,42,72,82,44,50,56,89,77,52,91,63,61,52,25,16,42,32,50,47,45,70,84,45,66,48,91,84,56,84,64,71,40,25,13,75,76,72,69,43,85,34,40,48,83,40,78,84,37,69,58,48,46,50,43,36,49,25,40,39,46,16,62,74,68,71,50,54,67,68,59,23,42,51,52,53,52,51,46,67,76,45,74,76,73,77,89,76,72,79,75,78,80,77,79,77,78,77,80,80,84,79,90,79,85,86,84,82,134

InterPro domains:
  IPR036875 Zinc finger, CCHC-type superfamily [SSF57756] (40-79)